Protein AF-A0A918GXB3-F1 (afdb_monomer_lite)

Structure (mmCIF, N/CA/C/O backbone):
data_AF-A0A918GXB3-F1
#
_entry.id   AF-A0A918GXB3-F1
#
loop_
_atom_site.group_PDB
_atom_site.id
_atom_site.type_symbol
_atom_site.label_atom_id
_atom_site.label_alt_id
_atom_site.label_comp_id
_atom_site.label_asym_id
_atom_site.label_entity_id
_atom_site.label_seq_id
_atom_site.pdbx_PDB_ins_code
_atom_site.Cartn_x
_atom_site.Cartn_y
_atom_site.Cartn_z
_atom_site.occupancy
_atom_site.B_iso_or_equiv
_atom_site.auth_seq_id
_atom_site.auth_comp_id
_atom_site.auth_asym_id
_atom_site.auth_atom_id
_atom_site.pdbx_PDB_model_num
ATOM 1 N N . MET A 1 1 ? 57.962 34.569 -35.971 1.00 44.41 1 MET A N 1
ATOM 2 C CA . MET A 1 1 ? 58.386 34.753 -34.566 1.00 44.41 1 MET A CA 1
ATOM 3 C C . MET A 1 1 ? 57.114 34.819 -33.735 1.00 44.41 1 MET A C 1
ATOM 5 O O . MET A 1 1 ? 56.524 35.881 -33.616 1.00 44.41 1 MET A O 1
ATOM 9 N N . THR A 1 2 ? 56.599 33.665 -33.317 1.00 46.81 2 THR A N 1
ATOM 10 C CA . THR A 1 2 ? 55.247 33.539 -32.750 1.00 46.81 2 THR A CA 1
ATOM 11 C C . THR A 1 2 ? 55.379 33.417 -31.238 1.00 46.81 2 THR A C 1
ATOM 13 O O . THR A 1 2 ? 55.850 32.402 -30.731 1.00 46.81 2 THR A O 1
ATOM 16 N N . THR A 1 3 ? 55.058 34.487 -30.519 1.00 51.41 3 THR A N 1
ATOM 17 C CA . THR A 1 3 ? 55.198 34.563 -29.062 1.00 51.41 3 THR A CA 1
ATOM 18 C C . THR A 1 3 ? 54.165 33.647 -28.405 1.00 51.41 3 THR A C 1
ATOM 20 O O . THR A 1 3 ? 52.964 33.880 -28.505 1.00 51.41 3 THR A O 1
ATOM 23 N N . GLY A 1 4 ? 54.633 32.571 -27.767 1.00 51.28 4 GLY A N 1
ATOM 24 C CA . GLY A 1 4 ? 53.788 31.601 -27.076 1.00 51.28 4 GLY A CA 1
ATOM 25 C C . GLY A 1 4 ? 53.123 32.200 -25.837 1.00 51.28 4 GLY A C 1
ATOM 26 O O . GLY A 1 4 ? 53.795 32.693 -24.929 1.00 51.28 4 GLY A O 1
ATOM 27 N N . VAL A 1 5 ? 51.796 32.123 -25.784 1.00 61.88 5 VAL A N 1
ATOM 28 C CA . VAL A 1 5 ? 51.007 32.449 -24.593 1.00 61.88 5 VAL A CA 1
ATOM 29 C C . VAL A 1 5 ? 51.225 31.333 -23.569 1.00 61.88 5 VAL A C 1
ATOM 31 O O . VAL A 1 5 ? 50.655 30.250 -23.679 1.00 61.88 5 VAL A O 1
ATOM 34 N N . ARG A 1 6 ? 52.072 31.576 -22.563 1.00 61.12 6 ARG A N 1
ATOM 35 C CA . ARG A 1 6 ? 52.153 30.711 -21.377 1.00 61.12 6 ARG A CA 1
ATOM 36 C C . ARG A 1 6 ? 50.843 30.849 -20.604 1.00 61.12 6 ARG A C 1
ATOM 38 O O . ARG A 1 6 ? 50.619 31.866 -19.956 1.00 61.12 6 ARG A O 1
ATOM 45 N N . LYS A 1 7 ? 49.967 29.845 -20.701 1.00 53.25 7 LYS A N 1
ATOM 46 C CA . LYS A 1 7 ? 48.708 29.775 -19.950 1.00 53.25 7 LYS A CA 1
ATOM 47 C C . LYS A 1 7 ? 49.039 29.601 -1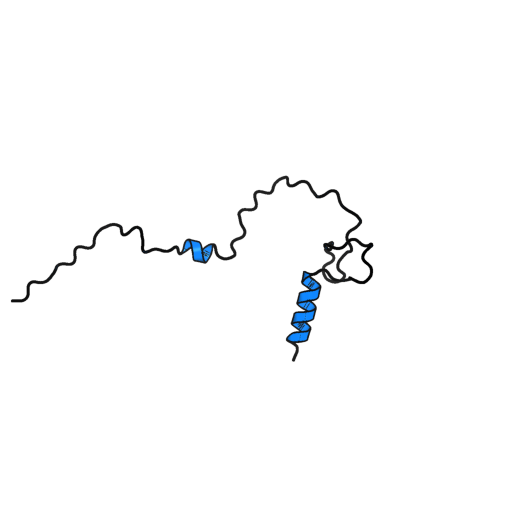8.462 1.00 53.25 7 LYS A C 1
ATOM 49 O O . LYS A 1 7 ? 49.294 28.493 -18.001 1.00 53.25 7 LYS A O 1
ATOM 54 N N . THR A 1 8 ? 49.079 30.697 -17.712 1.00 53.44 8 THR A N 1
ATOM 55 C CA . THR A 1 8 ? 49.041 30.647 -16.251 1.00 53.44 8 THR A CA 1
ATOM 56 C C . THR A 1 8 ? 47.677 30.102 -15.842 1.00 53.44 8 THR A C 1
ATOM 58 O O . THR A 1 8 ? 46.635 30.650 -16.193 1.00 53.44 8 THR A O 1
ATOM 61 N N . ARG A 1 9 ? 47.684 28.962 -15.156 1.00 55.81 9 ARG A N 1
ATOM 62 C CA . ARG A 1 9 ? 46.498 28.335 -14.572 1.00 55.81 9 ARG A CA 1
ATOM 63 C C . ARG A 1 9 ? 46.125 29.147 -13.321 1.00 55.81 9 ARG A C 1
ATOM 65 O O . ARG A 1 9 ? 46.941 29.164 -12.399 1.00 55.81 9 ARG A O 1
ATOM 72 N N . PRO A 1 10 ? 44.983 29.858 -13.264 1.00 51.47 10 PRO A N 1
ATOM 73 C CA . PRO A 1 10 ? 44.580 30.499 -12.022 1.00 51.47 10 PRO A CA 1
ATOM 74 C C . PRO A 1 10 ? 44.160 29.425 -11.011 1.00 51.47 10 PRO A C 1
ATOM 76 O O . PRO A 1 10 ? 43.550 28.415 -11.368 1.00 51.47 10 PRO A O 1
ATOM 79 N N . ALA A 1 11 ? 44.529 29.639 -9.750 1.00 50.16 11 ALA A N 1
ATOM 80 C CA . ALA A 1 11 ? 44.011 28.880 -8.624 1.00 50.16 11 ALA A CA 1
ATOM 81 C C . ALA A 1 11 ? 42.546 29.282 -8.378 1.00 50.16 11 ALA A C 1
ATOM 83 O O . ALA A 1 11 ? 42.240 30.469 -8.364 1.00 50.16 11 ALA A O 1
ATOM 84 N N . ALA A 1 12 ? 41.690 28.278 -8.168 1.00 50.47 12 ALA A N 1
ATOM 85 C CA . ALA A 1 12 ? 40.287 28.370 -7.747 1.00 50.47 12 ALA A CA 1
ATOM 86 C C . ALA A 1 12 ? 39.299 29.050 -8.726 1.00 50.47 12 ALA A C 1
ATOM 88 O O . ALA A 1 12 ? 39.127 30.265 -8.735 1.00 50.47 12 ALA A O 1
ATOM 89 N N . SER A 1 13 ? 38.572 28.225 -9.492 1.00 49.78 13 SER A N 1
ATOM 90 C CA . SER A 1 13 ? 37.272 28.583 -10.078 1.00 49.78 13 SER A CA 1
ATOM 91 C C . SER A 1 13 ? 36.179 27.929 -9.231 1.00 49.78 13 SER A C 1
ATOM 93 O O . SER A 1 13 ? 35.912 26.737 -9.360 1.00 49.78 13 SER A O 1
ATOM 95 N N . THR A 1 14 ? 35.587 28.690 -8.314 1.00 56.47 14 THR A N 1
ATOM 96 C CA . THR A 1 14 ? 34.525 28.236 -7.400 1.00 56.47 14 THR A CA 1
ATOM 97 C C . THR A 1 14 ? 33.141 28.319 -8.058 1.00 56.47 14 THR A C 1
ATOM 99 O O . THR A 1 14 ? 32.214 28.855 -7.457 1.00 56.47 14 THR A O 1
ATOM 102 N N . LEU A 1 15 ? 32.989 27.876 -9.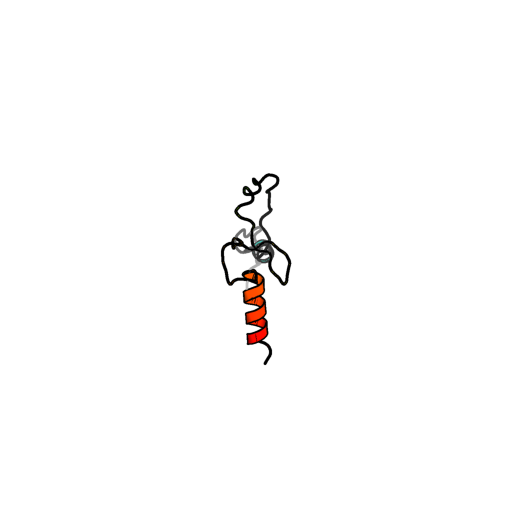317 1.00 59.16 15 LEU A N 1
ATOM 103 C CA . LEU A 1 15 ? 31.678 27.937 -9.989 1.00 59.16 15 LEU A CA 1
ATOM 104 C C . LEU A 1 15 ? 31.434 26.977 -11.173 1.00 59.16 15 LEU A C 1
ATOM 106 O O . LEU A 1 15 ? 30.435 27.139 -11.861 1.00 59.16 15 LEU A O 1
ATOM 110 N N . GLU A 1 16 ? 32.277 25.962 -11.404 1.00 53.31 16 GLU A N 1
ATOM 111 C CA . GLU A 1 16 ? 32.033 24.953 -12.466 1.00 53.31 16 GLU A CA 1
ATOM 112 C C . GLU A 1 16 ? 32.048 23.496 -11.969 1.00 53.31 16 GLU A C 1
ATOM 114 O O . GLU A 1 16 ? 32.040 22.565 -12.766 1.00 53.31 16 GLU A O 1
ATOM 119 N N . TYR A 1 17 ? 32.033 23.282 -10.652 1.00 55.91 17 TYR A N 1
ATOM 120 C CA . TYR A 1 17 ? 31.794 21.965 -10.058 1.00 55.91 17 TYR A CA 1
ATOM 121 C C . TYR A 1 17 ? 30.383 21.949 -9.475 1.00 55.91 17 TYR A C 1
ATOM 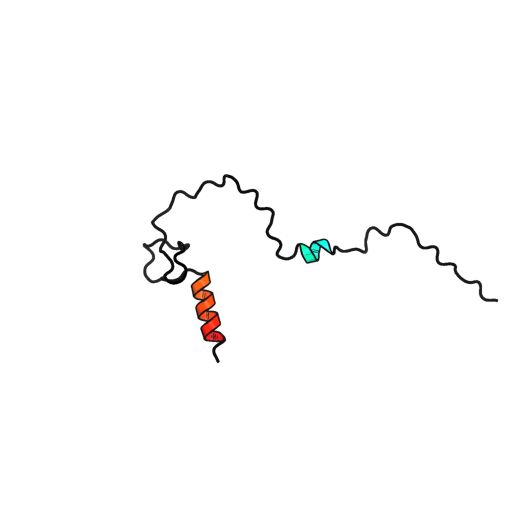123 O O . TYR A 1 17 ? 30.191 22.118 -8.276 1.00 55.91 17 TYR A O 1
ATOM 131 N N . ILE A 1 18 ? 29.388 21.850 -10.353 1.00 61.78 18 ILE A N 1
ATOM 132 C CA . ILE A 1 18 ? 28.035 21.434 -9.969 1.00 61.78 18 ILE A CA 1
ATOM 133 C C . ILE A 1 18 ? 28.149 19.907 -9.796 1.00 61.78 18 ILE A C 1
ATOM 135 O O . ILE A 1 18 ? 28.094 19.195 -10.785 1.00 61.78 18 ILE A O 1
ATOM 139 N N . ASP A 1 19 ? 28.772 19.446 -8.712 1.00 58.09 19 ASP A N 1
ATOM 140 C CA . ASP A 1 19 ? 28.154 18.961 -7.467 1.00 58.09 19 ASP A CA 1
ATOM 141 C C . ASP A 1 19 ? 27.908 17.444 -7.586 1.00 58.09 19 ASP A C 1
ATOM 143 O O . ASP A 1 19 ? 26.783 16.980 -7.700 1.00 58.09 19 ASP A O 1
ATOM 147 N N . ASP A 1 20 ? 29.011 16.687 -7.601 1.00 57.84 20 ASP A N 1
ATOM 148 C CA . ASP A 1 20 ? 29.077 15.210 -7.516 1.00 57.84 20 ASP A CA 1
ATOM 149 C C . ASP A 1 20 ? 28.258 14.697 -6.319 1.00 57.84 20 ASP A C 1
ATOM 151 O O . ASP A 1 20 ? 27.479 13.754 -6.416 1.00 57.84 20 ASP A O 1
ATOM 155 N N . THR A 1 21 ? 28.260 15.474 -5.233 1.00 64.44 21 THR A N 1
ATOM 156 C CA . THR A 1 21 ? 27.377 15.266 -4.091 1.00 64.44 21 THR A CA 1
ATOM 157 C C . THR A 1 21 ? 25.887 15.380 -4.429 1.00 64.44 21 THR A C 1
ATOM 159 O O . THR A 1 21 ? 25.098 14.684 -3.814 1.00 64.44 21 THR A O 1
ATOM 162 N N . ARG A 1 22 ? 25.437 16.186 -5.395 1.00 67.56 22 ARG A N 1
ATOM 163 C CA . ARG A 1 22 ? 24.020 16.328 -5.796 1.00 67.56 22 ARG A CA 1
ATOM 164 C C . ARG A 1 22 ? 23.534 15.112 -6.560 1.00 67.56 22 ARG A C 1
ATOM 166 O O . ARG A 1 22 ? 22.343 14.812 -6.493 1.00 67.56 22 ARG A O 1
ATOM 173 N N . GLU A 1 23 ? 24.426 14.478 -7.315 1.00 66.44 23 GLU A N 1
ATOM 174 C CA . GLU A 1 23 ? 24.160 13.223 -8.017 1.00 66.44 23 GLU A CA 1
ATOM 175 C C . GLU A 1 23 ? 24.089 12.066 -7.012 1.00 66.44 23 GLU A C 1
ATOM 177 O O . GLU A 1 23 ? 23.134 11.293 -7.055 1.00 66.44 23 GLU A O 1
ATOM 182 N N . ASP A 1 24 ? 24.981 12.032 -6.019 1.00 68.94 24 ASP A N 1
ATOM 183 C CA . ASP A 1 24 ? 24.957 11.038 -4.933 1.00 68.94 24 ASP A CA 1
ATOM 184 C C . ASP A 1 24 ? 23.834 11.259 -3.902 1.00 68.94 24 ASP A C 1
ATOM 186 O O . ASP A 1 24 ? 23.395 10.331 -3.220 1.00 68.94 24 ASP A O 1
ATOM 190 N N . LEU A 1 25 ? 23.336 12.492 -3.782 1.00 75.06 25 LEU A N 1
ATOM 191 C CA . LEU A 1 25 ? 22.176 12.843 -2.958 1.00 75.06 25 LEU A CA 1
ATOM 192 C C . LEU A 1 25 ? 20.847 12.568 -3.675 1.00 75.06 25 LEU A C 1
ATOM 194 O O . LEU A 1 25 ? 19.776 12.727 -3.077 1.00 75.06 25 LEU A O 1
ATOM 198 N N . TYR A 1 26 ? 20.875 12.142 -4.940 1.00 77.94 26 TYR A N 1
ATOM 199 C CA . TYR A 1 26 ? 19.659 11.784 -5.653 1.00 77.94 26 TYR A CA 1
ATOM 200 C C . TYR A 1 26 ? 19.119 10.441 -5.139 1.00 77.94 26 TYR A C 1
ATOM 202 O O . TYR A 1 26 ? 19.742 9.395 -5.282 1.00 77.94 26 TYR A O 1
ATOM 210 N N . CYS A 1 27 ? 17.928 10.478 -4.533 1.00 80.38 27 CYS A N 1
ATOM 211 C CA . CYS A 1 27 ? 17.308 9.368 -3.794 1.00 80.38 27 CYS A CA 1
ATOM 212 C C . CYS A 1 27 ? 18.010 8.988 -2.473 1.00 80.38 27 CYS A C 1
ATOM 214 O O . CYS A 1 27 ? 17.714 7.943 -1.893 1.00 80.38 27 CYS A O 1
ATOM 216 N N . ALA A 1 28 ? 18.882 9.844 -1.933 1.00 80.00 28 ALA A N 1
ATOM 217 C CA . ALA A 1 28 ? 19.327 9.669 -0.556 1.00 80.00 28 ALA A CA 1
ATOM 218 C C . ALA A 1 28 ? 18.142 9.935 0.396 1.00 80.00 28 ALA A C 1
ATOM 220 O O . ALA A 1 28 ? 17.494 10.984 0.281 1.00 80.00 28 ALA A O 1
ATOM 221 N N . PRO A 1 29 ? 17.819 9.025 1.337 1.00 72.69 29 PRO A N 1
ATOM 222 C CA . PRO A 1 29 ? 16.843 9.339 2.368 1.00 72.69 29 PRO A CA 1
ATOM 223 C C . PRO A 1 29 ? 17.376 10.521 3.182 1.00 72.69 29 PRO A C 1
ATOM 225 O O . PRO A 1 29 ? 18.544 10.538 3.576 1.00 72.69 29 PRO A O 1
ATOM 228 N N . ALA A 1 30 ? 16.528 11.522 3.435 1.00 75.19 30 ALA A N 1
ATOM 229 C CA . ALA A 1 30 ? 16.873 12.578 4.380 1.00 75.19 30 ALA A CA 1
ATOM 230 C C . ALA A 1 30 ? 17.282 11.928 5.716 1.00 75.19 30 ALA A C 1
ATOM 232 O O . ALA A 1 30 ? 16.663 10.926 6.087 1.00 75.19 30 ALA A O 1
ATOM 233 N N . PRO A 1 31 ? 18.292 12.447 6.445 1.00 67.81 31 PRO A N 1
ATOM 234 C CA . PRO A 1 31 ? 18.644 11.905 7.751 1.00 67.81 31 PRO A CA 1
ATOM 235 C C . PRO A 1 31 ? 17.398 11.949 8.636 1.00 67.81 31 PRO A C 1
ATOM 237 O O . PRO A 1 31 ? 16.922 13.020 9.016 1.00 67.81 31 PRO A O 1
ATOM 240 N N . THR A 1 32 ? 16.824 10.779 8.904 1.00 60.31 32 THR A N 1
ATOM 241 C CA . THR A 1 32 ? 15.584 10.647 9.660 1.00 60.31 32 THR A CA 1
ATOM 242 C C . THR A 1 32 ? 15.900 10.835 11.136 1.00 60.31 32 THR A C 1
ATOM 244 O O . THR A 1 32 ? 16.056 9.868 11.879 1.00 60.31 32 THR A O 1
ATOM 247 N N . ALA A 1 33 ? 16.015 12.084 11.580 1.00 63.72 33 ALA A N 1
ATOM 248 C CA . ALA A 1 33 ? 15.915 12.401 12.997 1.00 63.72 33 ALA A CA 1
ATOM 249 C C . ALA A 1 33 ? 14.437 12.272 13.400 1.00 63.72 33 ALA A C 1
ATOM 251 O O . ALA A 1 33 ? 13.687 13.244 13.380 1.00 63.72 33 ALA A O 1
ATOM 252 N N . ALA A 1 34 ? 14.000 11.049 13.690 1.00 61.69 34 ALA A N 1
ATO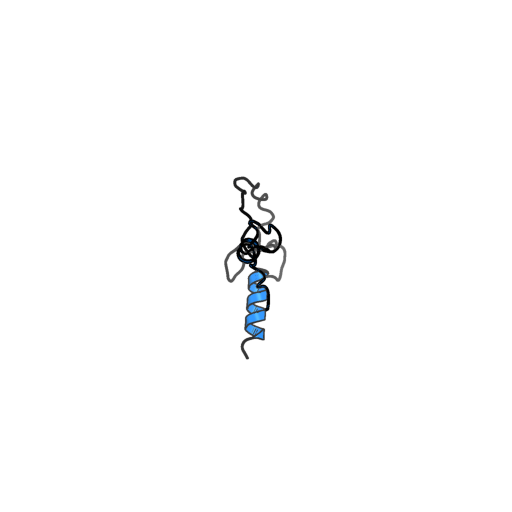M 253 C CA . ALA A 1 34 ? 12.657 10.769 14.193 1.00 61.69 34 ALA A CA 1
ATOM 254 C C . ALA A 1 34 ? 12.707 9.790 15.373 1.00 61.69 34 ALA A C 1
ATOM 256 O O . ALA A 1 34 ? 11.955 8.823 15.446 1.00 61.69 34 ALA A O 1
ATOM 257 N N . GLU A 1 35 ? 13.595 10.056 16.326 1.00 58.91 35 GLU A N 1
ATOM 258 C CA . GLU A 1 35 ? 13.507 9.482 17.666 1.00 58.91 35 GLU A CA 1
ATOM 259 C C . GLU A 1 35 ? 12.463 10.292 18.447 1.00 58.91 35 GLU A C 1
ATOM 261 O O . GLU A 1 35 ? 12.768 11.330 19.030 1.00 58.91 35 GLU A O 1
ATOM 266 N N . GLY A 1 36 ? 11.200 9.855 18.400 1.00 58.53 36 GLY A N 1
ATOM 267 C CA . GLY A 1 36 ? 10.122 10.438 19.211 1.00 58.53 36 GLY A CA 1
ATOM 268 C C . GLY A 1 36 ? 8.958 11.074 18.450 1.00 58.53 36 GLY A C 1
ATOM 269 O O . GLY A 1 36 ? 8.271 11.924 19.016 1.00 58.53 36 GLY A O 1
ATOM 270 N N . ALA A 1 37 ? 8.693 10.680 17.199 1.00 57.53 37 ALA A N 1
ATOM 271 C CA . ALA A 1 37 ? 7.382 10.959 16.617 1.00 57.53 37 ALA A CA 1
ATOM 272 C C . ALA A 1 37 ? 6.306 10.250 17.469 1.00 57.53 37 ALA A C 1
ATOM 274 O O . ALA A 1 37 ? 6.476 9.064 17.767 1.00 57.53 37 ALA A O 1
ATOM 275 N N . PRO A 1 38 ? 5.226 10.937 17.893 1.00 52.47 38 PRO A N 1
ATOM 276 C CA . PRO A 1 38 ? 4.107 10.277 18.548 1.00 52.47 38 PRO A CA 1
ATOM 277 C C . PRO A 1 38 ? 3.627 9.149 17.639 1.00 52.47 38 PRO A C 1
ATOM 279 O O . PRO A 1 38 ? 3.321 9.393 16.471 1.00 52.47 38 PRO A O 1
ATOM 282 N N . GLN A 1 39 ? 3.597 7.918 18.156 1.00 62.12 39 GLN A N 1
ATOM 283 C CA . GLN A 1 39 ? 2.890 6.834 17.487 1.00 62.12 39 GLN A CA 1
ATOM 284 C C . GLN A 1 39 ? 1.461 7.356 17.301 1.00 62.12 39 GLN A C 1
ATOM 286 O O . GLN A 1 39 ? 0.861 7.707 18.324 1.00 62.12 39 GLN A O 1
ATOM 291 N N . PRO A 1 40 ? 0.942 7.499 16.065 1.00 58.88 40 PRO A N 1
ATOM 292 C CA . PRO A 1 40 ? -0.440 7.907 15.892 1.00 58.88 40 PRO A CA 1
ATOM 293 C C . PRO A 1 40 ? -1.260 6.952 16.746 1.00 58.88 40 PRO A C 1
ATOM 295 O O . PRO A 1 40 ? -1.091 5.732 16.645 1.00 58.88 40 PRO A O 1
ATOM 298 N N . ASP A 1 41 ? -2.025 7.532 17.668 1.00 59.44 41 ASP A N 1
ATOM 299 C CA . ASP A 1 41 ? -3.095 6.887 18.404 1.00 59.44 41 ASP A CA 1
ATOM 300 C C . ASP A 1 41 ? -3.710 5.867 17.461 1.00 59.44 41 ASP A C 1
ATOM 302 O O . ASP A 1 41 ? -4.217 6.241 16.404 1.00 59.44 41 ASP A O 1
ATOM 306 N N . ALA A 1 42 ? -3.475 4.583 17.765 1.00 61.38 42 ALA A N 1
ATOM 307 C CA . ALA A 1 42 ? -3.799 3.492 16.865 1.00 61.38 42 ALA A CA 1
ATOM 308 C C . ALA A 1 42 ? -5.267 3.678 16.511 1.00 61.38 42 ALA A C 1
ATOM 310 O O . ALA A 1 42 ? -6.121 3.551 17.390 1.00 61.38 42 ALA A O 1
ATOM 311 N N . GLY A 1 43 ? -5.520 4.131 15.281 1.00 61.56 43 GLY A N 1
ATOM 312 C CA . GLY A 1 43 ? -6.848 4.504 14.832 1.00 61.56 43 GLY A CA 1
ATOM 313 C C . GLY A 1 43 ? -7.793 3.302 14.899 1.00 61.56 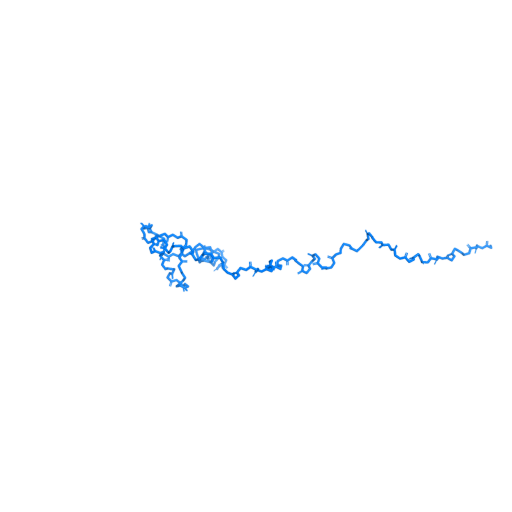43 GLY A C 1
ATOM 314 O O . GLY A 1 43 ? -7.497 2.282 15.526 1.00 61.56 43 GLY A O 1
ATOM 315 N N . PRO A 1 44 ? -8.946 3.352 14.220 1.00 65.19 44 PRO A N 1
ATOM 316 C CA . PRO A 1 44 ? -9.690 2.124 13.950 1.00 65.19 44 PRO A CA 1
ATOM 317 C C . PRO A 1 44 ? -8.718 1.029 13.480 1.00 65.19 44 PRO A C 1
ATOM 319 O O . PRO A 1 44 ? -7.759 1.378 12.785 1.00 65.19 44 PRO A O 1
ATOM 322 N N . PRO A 1 45 ? -8.918 -0.249 13.857 1.00 73.81 45 PRO A N 1
ATOM 323 C CA . PRO A 1 45 ? -8.009 -1.309 13.442 1.00 73.81 45 PRO A CA 1
ATOM 324 C C . PRO A 1 45 ? -7.797 -1.199 11.931 1.00 73.81 45 PRO A C 1
ATOM 326 O O . PRO A 1 45 ? -8.753 -1.187 11.150 1.00 73.81 45 PRO A O 1
ATOM 329 N N . TRP A 1 46 ? -6.546 -0.962 11.540 1.00 79.62 46 TRP A N 1
ATOM 330 C CA . TRP A 1 46 ? -6.156 -0.889 10.142 1.00 79.62 46 TRP A CA 1
ATOM 331 C C . TRP A 1 46 ? -6.286 -2.289 9.562 1.00 79.62 46 TRP A C 1
ATOM 333 O O . TRP A 1 46 ? -5.875 -3.256 10.204 1.00 79.62 46 TRP A O 1
ATOM 343 N N . ALA A 1 47 ? -6.846 -2.414 8.361 1.00 85.38 47 ALA A N 1
ATOM 344 C CA . ALA A 1 47 ? -6.900 -3.719 7.717 1.00 85.38 47 ALA A CA 1
ATOM 345 C C . ALA A 1 47 ? -5.473 -4.216 7.446 1.00 85.38 47 ALA A C 1
ATOM 347 O O . ALA A 1 47 ? -4.619 -3.426 7.040 1.00 85.38 47 ALA A O 1
ATOM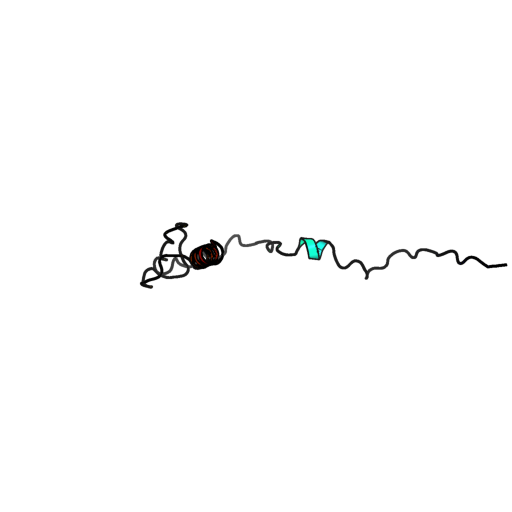 348 N N . GLU A 1 48 ? -5.210 -5.509 7.634 1.00 86.19 48 GLU A N 1
ATOM 349 C CA . GLU A 1 48 ? -3.935 -6.122 7.252 1.00 86.19 48 GLU A CA 1
ATOM 350 C C . GLU A 1 48 ? -3.932 -6.510 5.768 1.00 86.19 48 GLU A C 1
ATOM 352 O O . GLU A 1 48 ? -4.865 -7.142 5.264 1.00 86.19 48 GLU A O 1
ATOM 357 N N . CYS A 1 49 ? -2.848 -6.188 5.059 1.00 89.56 49 CYS A N 1
ATOM 358 C CA . CYS A 1 49 ? -2.657 -6.639 3.681 1.00 89.56 49 CYS A CA 1
ATOM 359 C C . CYS A 1 49 ? -2.462 -8.163 3.623 1.00 89.56 49 CYS A C 1
ATOM 361 O O . CYS A 1 49 ? -1.581 -8.714 4.287 1.00 89.56 49 CYS A O 1
ATOM 363 N N . VAL A 1 50 ? -3.203 -8.863 2.756 1.00 90.44 50 VAL A N 1
ATOM 364 C CA . VAL A 1 50 ? -3.114 -10.337 2.674 1.00 90.44 50 VAL A CA 1
ATOM 365 C C . VAL A 1 50 ? -1.759 -10.853 2.168 1.00 90.44 50 VAL A C 1
ATOM 367 O O . VAL A 1 50 ? -1.399 -11.993 2.486 1.00 90.44 50 VAL A O 1
ATOM 370 N N . LEU A 1 51 ? -1.001 -10.024 1.435 1.00 90.44 51 LEU A N 1
ATOM 371 C CA . LEU A 1 51 ? 0.308 -10.374 0.868 1.00 90.44 51 LEU A CA 1
ATOM 372 C C . LEU A 1 51 ? 1.476 -10.086 1.818 1.00 90.44 51 LEU A C 1
ATOM 374 O O . LEU A 1 51 ? 2.301 -10.970 2.030 1.00 90.44 51 LEU A O 1
ATOM 378 N N . CYS A 1 52 ? 1.556 -8.878 2.381 1.00 91.69 52 CYS A N 1
ATOM 379 C CA . CYS A 1 52 ? 2.701 -8.460 3.199 1.00 91.69 52 CYS A CA 1
ATOM 380 C C . CYS A 1 52 ? 2.437 -8.440 4.710 1.00 91.69 52 CYS A C 1
ATOM 382 O O . CYS A 1 52 ? 3.393 -8.369 5.474 1.00 91.69 52 CYS A O 1
ATOM 384 N N . ARG A 1 53 ? 1.172 -8.557 5.149 1.00 87.75 53 ARG A N 1
ATOM 385 C CA . ARG A 1 53 ? 0.762 -8.508 6.569 1.00 87.75 53 ARG A CA 1
ATOM 386 C C . ARG A 1 53 ? 1.124 -7.207 7.283 1.00 87.75 53 ARG A C 1
ATOM 388 O O . ARG A 1 53 ? 1.207 -7.160 8.502 1.00 87.75 53 ARG A O 1
ATOM 395 N N . GLU A 1 54 ? 1.318 -6.139 6.519 1.00 85.06 54 GLU A N 1
ATOM 396 C CA . GLU A 1 54 ? 1.453 -4.793 7.063 1.00 85.06 54 GLU A CA 1
ATOM 397 C C . GLU A 1 54 ? 0.068 -4.135 7.177 1.00 85.06 54 GLU A C 1
ATOM 399 O O . GLU A 1 54 ? -0.803 -4.390 6.328 1.00 85.06 54 GLU A O 1
ATOM 404 N N . PRO A 1 55 ? -0.148 -3.290 8.203 1.00 84.62 55 PRO A N 1
ATOM 405 C CA . PRO A 1 55 ? -1.361 -2.496 8.313 1.00 84.62 55 PRO A CA 1
ATOM 406 C C . PRO A 1 55 ? -1.461 -1.544 7.119 1.00 84.62 55 PRO A C 1
ATOM 408 O O . PRO A 1 55 ? -0.497 -0.879 6.739 1.00 84.62 55 PRO A O 1
ATOM 411 N N . THR A 1 56 ? -2.634 -1.499 6.504 1.00 83.69 56 THR A N 1
ATOM 412 C CA . THR A 1 56 ? -2.912 -0.611 5.374 1.00 83.69 56 THR A CA 1
ATOM 413 C C . THR A 1 56 ? -3.304 0.791 5.844 1.00 83.69 56 THR A C 1
ATOM 415 O O . THR A 1 56 ? -3.681 0.992 6.993 1.00 83.69 56 THR A O 1
ATOM 418 N N . GLU A 1 57 ? -3.281 1.765 4.931 1.00 80.81 57 GLU A N 1
ATOM 419 C CA . GLU A 1 57 ? -3.835 3.110 5.168 1.00 80.81 57 GLU A CA 1
ATOM 420 C C . GLU A 1 57 ? -5.376 3.107 5.277 1.00 80.81 57 GLU A C 1
ATOM 422 O O . GLU A 1 57 ? -5.991 4.131 5.566 1.00 80.81 57 GLU A O 1
ATOM 427 N N . TYR A 1 58 ? -6.035 1.964 5.060 1.00 78.19 58 TYR A N 1
ATOM 428 C CA . TYR A 1 58 ? -7.488 1.854 5.112 1.00 78.19 58 TYR A CA 1
ATOM 429 C C . TYR A 1 58 ? -7.953 1.192 6.418 1.00 78.19 58 TYR A C 1
ATOM 431 O O . TYR A 1 58 ? -7.422 0.150 6.816 1.00 78.19 58 TYR A O 1
ATOM 439 N N . PRO A 1 59 ? -8.971 1.753 7.100 1.00 77.12 59 PRO A N 1
ATOM 440 C CA . PRO A 1 59 ? -9.555 1.105 8.269 1.00 77.12 59 PRO A CA 1
ATOM 441 C C . PRO A 1 59 ? -10.272 -0.188 7.858 1.00 77.12 59 PRO A C 1
ATOM 443 O O . PRO A 1 59 ? -10.832 -0.260 6.763 1.00 77.12 59 PRO A O 1
ATOM 446 N N . GLU A 1 60 ? -10.359 -1.175 8.755 1.00 71.06 60 GLU A N 1
ATOM 447 C CA . GLU A 1 60 ? -11.103 -2.433 8.531 1.00 71.06 60 GLU A CA 1
ATOM 448 C C . GLU A 1 60 ? -12.576 -2.224 8.133 1.00 71.06 60 GLU A C 1
ATOM 450 O O . GLU A 1 60 ? -13.196 -3.077 7.496 1.00 71.06 60 GLU A O 1
ATOM 455 N N . SER A 1 61 ? -13.147 -1.067 8.471 1.00 69.69 61 SER A N 1
ATOM 456 C CA . SER A 1 61 ? -14.497 -0.664 8.066 1.00 69.69 61 SER A CA 1
ATOM 457 C C . SER A 1 61 ? -14.649 -0.461 6.550 1.00 69.69 61 SER A C 1
ATOM 459 O O . SER A 1 61 ? -15.773 -0.501 6.039 1.00 69.69 61 SER A O 1
ATOM 461 N N . THR A 1 62 ? -13.552 -0.246 5.818 1.00 75.00 62 THR A N 1
ATOM 462 C CA . THR A 1 62 ? -13.550 -0.076 4.360 1.00 75.00 62 THR A CA 1
ATOM 463 C C . THR A 1 62 ? -13.675 -1.437 3.681 1.00 75.00 62 THR A C 1
ATOM 465 O O . THR A 1 62 ? -12.700 -2.147 3.446 1.00 75.00 62 THR A O 1
ATOM 468 N N . LYS A 1 63 ? -14.909 -1.830 3.352 1.00 62.31 63 LYS A N 1
ATOM 469 C CA . LYS A 1 63 ? -15.173 -3.104 2.675 1.00 62.31 63 LYS A CA 1
ATOM 470 C C . LYS A 1 63 ? -14.684 -3.081 1.224 1.00 62.31 63 LYS A C 1
ATOM 472 O O . LYS A 1 63 ? -15.060 -2.195 0.465 1.00 62.31 63 LYS A O 1
ATOM 477 N N . GLY A 1 64 ? -13.939 -4.115 0.830 1.00 70.56 64 GLY A N 1
ATOM 478 C CA . GLY A 1 64 ? -13.588 -4.395 -0.570 1.00 70.56 64 GLY A CA 1
ATOM 479 C C . GLY A 1 64 ? -12.115 -4.210 -0.939 1.00 70.56 64 GLY A C 1
ATOM 480 O O . GLY A 1 64 ? -11.735 -4.622 -2.029 1.00 70.56 64 GLY A O 1
ATOM 481 N N . ILE A 1 65 ? -11.284 -3.664 -0.045 1.00 75.44 65 ILE A N 1
ATOM 482 C CA . ILE A 1 65 ? -9.839 -3.513 -0.268 1.00 75.44 65 ILE A CA 1
ATOM 483 C C . ILE A 1 65 ? -9.100 -4.536 0.601 1.00 75.44 65 ILE A C 1
ATOM 485 O O . ILE A 1 65 ? -9.157 -4.472 1.825 1.00 75.44 65 ILE A O 1
ATOM 489 N N . THR A 1 66 ? -8.445 -5.513 -0.031 1.00 83.38 66 THR A N 1
ATOM 490 C CA . THR A 1 66 ? -7.692 -6.593 0.646 1.00 83.38 66 THR A CA 1
ATOM 491 C C . THR A 1 66 ? -6.172 -6.454 0.503 1.00 83.38 66 THR A C 1
ATOM 493 O O . THR A 1 66 ? -5.416 -7.187 1.146 1.00 83.38 66 THR A O 1
ATOM 496 N N . LEU A 1 67 ? -5.716 -5.522 -0.338 1.00 87.69 67 LEU A N 1
ATOM 497 C CA . LEU A 1 67 ? -4.310 -5.232 -0.610 1.00 87.69 67 LEU A CA 1
ATOM 498 C C . LEU A 1 67 ? -3.967 -3.811 -0.164 1.00 87.69 67 LEU A C 1
ATOM 500 O O . LEU A 1 67 ? -4.790 -2.907 -0.273 1.00 87.69 67 LEU A O 1
ATOM 504 N N . CYS A 1 68 ? -2.735 -3.605 0.305 1.00 89.81 68 CYS A N 1
ATOM 505 C CA . CYS A 1 68 ? -2.212 -2.253 0.481 1.00 89.81 68 CYS A CA 1
ATOM 506 C C . CYS A 1 68 ? -1.952 -1.593 -0.891 1.00 89.81 68 CYS A C 1
ATOM 508 O O . CYS A 1 68 ? -1.691 -2.313 -1.862 1.00 89.81 68 CYS A O 1
ATOM 510 N N . PRO A 1 69 ? -1.929 -0.247 -0.978 1.00 88.06 69 PRO A N 1
ATOM 511 C CA . PRO A 1 69 ? -1.701 0.474 -2.238 1.00 88.06 69 PRO A CA 1
ATOM 512 C C . PRO A 1 69 ? -0.427 0.048 -2.988 1.00 88.06 69 PRO A C 1
ATOM 514 O O . PRO A 1 69 ? -0.401 -0.023 -4.215 1.00 88.06 69 PRO A O 1
ATOM 517 N N . VAL A 1 70 ? 0.636 -0.299 -2.252 1.00 91.94 70 VAL A N 1
ATOM 518 C CA . VAL A 1 70 ? 1.902 -0.784 -2.827 1.00 91.94 70 VAL A CA 1
ATOM 519 C C . VAL A 1 70 ? 1.723 -2.145 -3.502 1.00 91.94 70 VAL A C 1
ATOM 521 O O . VAL A 1 70 ? 2.207 -2.367 -4.613 1.00 91.94 70 VAL A O 1
ATOM 524 N N . CYS A 1 71 ? 1.043 -3.072 -2.828 1.00 93.12 71 CYS A N 1
ATOM 525 C CA . CYS A 1 71 ? 0.776 -4.401 -3.359 1.00 93.12 71 CYS A CA 1
ATOM 526 C C . CYS A 1 71 ? -0.194 -4.354 -4.541 1.00 93.12 71 CYS A C 1
ATOM 528 O O . CYS A 1 71 ? 0.027 -5.065 -5.515 1.00 93.12 71 CYS A O 1
ATOM 530 N N . GLU A 1 72 ? -1.220 -3.506 -4.485 1.00 92.06 72 GLU A N 1
ATOM 531 C CA . GLU A 1 72 ? -2.170 -3.324 -5.587 1.00 92.06 72 GLU A CA 1
ATOM 532 C C . GLU A 1 72 ? -1.459 -2.879 -6.873 1.00 92.06 72 GLU A C 1
ATOM 534 O O . GLU A 1 72 ? -1.627 -3.505 -7.922 1.00 92.06 72 GLU A O 1
ATOM 539 N N . TRP A 1 73 ? -0.588 -1.868 -6.788 1.00 91.81 73 TRP A N 1
ATOM 540 C CA . TRP A 1 73 ? 0.189 -1.417 -7.943 1.00 91.81 73 TRP A CA 1
ATOM 541 C C . TRP A 1 73 ? 1.146 -2.496 -8.472 1.00 91.81 73 TRP A C 1
ATOM 543 O O . TRP A 1 73 ? 1.234 -2.692 -9.684 1.00 91.81 73 TRP A O 1
ATOM 553 N N . ARG A 1 74 ? 1.820 -3.247 -7.591 1.00 93.50 74 ARG A N 1
ATOM 554 C CA . ARG A 1 74 ? 2.730 -4.334 -8.000 1.00 93.50 74 ARG A CA 1
ATOM 555 C C . ARG A 1 74 ? 2.018 -5.462 -8.745 1.00 93.50 74 ARG A C 1
ATOM 557 O O . ARG A 1 74 ? 2.560 -6.000 -9.708 1.00 93.50 74 ARG A O 1
ATOM 564 N N . GLU A 1 75 ? 0.823 -5.840 -8.305 1.00 92.81 75 GLU A N 1
ATOM 565 C CA . GLU A 1 75 ? 0.033 -6.875 -8.981 1.00 92.81 75 GLU A CA 1
ATOM 566 C C . GLU A 1 75 ? -0.486 -6.378 -10.342 1.00 92.81 75 GLU A C 1
ATOM 568 O O . GLU A 1 75 ? -0.476 -7.129 -11.326 1.00 92.81 75 GLU A O 1
ATOM 573 N N . ALA A 1 76 ? -0.849 -5.094 -10.440 1.00 92.75 76 ALA A N 1
ATOM 574 C CA . ALA A 1 76 ? -1.194 -4.460 -11.710 1.00 92.75 76 ALA A CA 1
ATOM 575 C C . ALA A 1 76 ? 0.000 -4.417 -12.681 1.00 92.75 76 ALA A C 1
ATOM 577 O O . ALA A 1 76 ? -0.147 -4.792 -13.844 1.00 92.75 76 ALA A O 1
ATOM 578 N N . GLU A 1 77 ? 1.191 -4.034 -12.210 1.00 94.69 77 GLU A N 1
ATOM 579 C CA . GLU A 1 77 ? 2.429 -4.024 -13.003 1.00 94.69 77 GLU A CA 1
ATOM 580 C C . GLU A 1 77 ? 2.775 -5.424 -13.520 1.00 94.69 77 GLU A C 1
ATOM 582 O O . GLU A 1 77 ? 3.045 -5.606 -14.708 1.00 94.69 77 GLU A O 1
ATOM 587 N N . ARG A 1 78 ? 2.706 -6.440 -12.652 1.00 92.44 78 ARG A N 1
ATOM 588 C CA . ARG A 1 78 ? 2.926 -7.838 -13.048 1.00 92.44 78 ARG A CA 1
ATOM 589 C C . ARG A 1 78 ? 1.979 -8.281 -14.145 1.00 92.44 78 ARG A C 1
ATOM 591 O O . ARG A 1 78 ? 2.414 -8.941 -15.079 1.00 92.44 78 ARG A O 1
ATOM 598 N N . THR A 1 79 ? 0.705 -7.923 -14.029 1.00 91.38 79 THR A N 1
ATOM 599 C CA . THR A 1 79 ? -0.307 -8.257 -15.038 1.00 91.38 79 THR A CA 1
ATOM 600 C C . THR A 1 79 ? -0.064 -7.503 -16.345 1.00 91.38 79 THR A C 1
ATOM 602 O O . THR A 1 79 ? -0.270 -8.058 -17.419 1.00 91.38 79 THR A O 1
ATOM 605 N N . ALA A 1 80 ? 0.405 -6.257 -16.273 1.00 91.94 80 ALA A N 1
ATOM 606 C CA . ALA A 1 80 ? 0.721 -5.453 -17.450 1.00 91.94 80 ALA A CA 1
ATOM 607 C C . ALA A 1 80 ? 1.967 -5.954 -18.206 1.00 91.94 80 ALA A C 1
ATOM 609 O O . ALA A 1 80 ? 2.042 -5.799 -19.423 1.00 91.94 80 ALA A O 1
ATOM 610 N N . CYS A 1 81 ? 2.929 -6.552 -17.498 1.00 90.44 81 CYS A N 1
ATOM 611 C CA . CYS A 1 81 ? 4.237 -6.935 -18.035 1.00 90.44 81 CYS A CA 1
ATOM 612 C C . CYS A 1 81 ? 4.445 -8.455 -18.197 1.00 90.44 81 CYS A C 1
ATOM 614 O O . CYS A 1 81 ? 5.553 -8.871 -18.526 1.00 90.44 81 CYS A O 1
ATOM 616 N N . SER A 1 82 ? 3.429 -9.296 -17.968 1.00 79.00 82 SER A N 1
ATOM 617 C CA . SER A 1 82 ? 3.520 -10.768 -18.061 1.00 79.00 82 SER A CA 1
ATOM 618 C C . SER A 1 82 ? 3.205 -11.351 -19.450 1.00 79.00 82 SER A C 1
ATOM 620 O O . SER A 1 82 ? 2.859 -12.530 -19.551 1.00 79.00 82 SER A O 1
ATOM 622 N N . GLY A 1 83 ? 3.314 -10.526 -20.500 1.00 71.81 83 GLY A N 1
ATOM 623 C CA . GLY A 1 83 ? 3.070 -10.901 -21.901 1.00 71.81 83 GLY A CA 1
ATOM 624 C C . GLY A 1 83 ? 4.066 -11.899 -22.476 1.00 71.81 83 GLY A C 1
ATOM 625 O O . GLY A 1 83 ? 5.272 -11.789 -22.161 1.00 71.81 83 GLY A O 1
#

pLDDT: mean 71.8, std 14.68, range [44.41, 94.69]

Foldseek 3Di:
DDDDDPDDDDPDDPPDPPDPPVVVCVPDPDPPPPPDDPPPPCPAQAAAAPPPRDRAPHHPVDPDDRHHPVVVVVVVVCVVPVD

Secondary structure (DSSP, 8-state):
----------S--TTS---HHHHHTTTPPP----TTPPPP---SPEEEPTTT-PEEEEETTSTT--S-HHHHHHHHHHHHH--

Radius of gyration: 27.36 Å; chains: 1; bounding box: 74×46×54 Å

Organism: NCBI:txid1951

Sequence (83 aa):
MTTGVRKTRPAASTLEYIDDTREDLYCAPAPTAAEGAPQPDAGPPWAECVLCREPTEYPESTKGITLCPVCEWREAERTACSG